Protein AF-A0A5B7GZC0-F1 (afdb_monomer_lite)

Structure (mmCIF, N/CA/C/O backbone):
data_AF-A0A5B7GZC0-F1
#
_entry.id   AF-A0A5B7GZC0-F1
#
loop_
_atom_site.group_PDB
_atom_site.id
_atom_site.type_symbol
_atom_site.label_atom_id
_atom_site.label_alt_id
_atom_site.label_comp_id
_atom_site.label_asym_id
_atom_site.label_entity_id
_atom_site.label_seq_id
_atom_site.pdbx_PDB_ins_code
_atom_site.Cartn_x
_atom_site.Cartn_y
_atom_site.Cartn_z
_atom_site.occupancy
_atom_site.B_iso_or_equiv
_atom_site.auth_seq_id
_atom_site.auth_comp_id
_atom_site.auth_asym_id
_atom_site.auth_atom_id
_atom_site.pdbx_PDB_model_num
ATOM 1 N N . MET A 1 1 ? 8.008 11.406 -9.618 1.00 42.75 1 MET A N 1
ATOM 2 C CA . MET A 1 1 ? 8.389 10.522 -10.760 1.00 42.75 1 MET A CA 1
ATOM 3 C C . MET A 1 1 ? 7.358 9.432 -11.107 1.00 42.75 1 MET A C 1
ATOM 5 O O . MET A 1 1 ? 7.372 8.983 -12.244 1.00 42.75 1 MET A O 1
ATOM 9 N N . TRP A 1 2 ? 6.430 9.025 -10.222 1.00 53.62 2 TRP A N 1
ATOM 10 C CA . TRP A 1 2 ? 5.264 8.178 -10.597 1.00 53.62 2 TRP A CA 1
ATOM 11 C C . TRP A 1 2 ? 3.928 8.904 -10.529 1.00 53.62 2 TRP A C 1
ATOM 13 O O . TRP A 1 2 ? 2.871 8.283 -10.541 1.00 53.62 2 TRP A O 1
ATOM 23 N N . GLU A 1 3 ? 3.976 10.230 -10.522 1.00 50.38 3 GLU A N 1
ATOM 24 C CA . GLU A 1 3 ? 2.807 11.083 -10.748 1.00 50.38 3 GLU A CA 1
ATOM 25 C C . GLU A 1 3 ? 2.190 10.846 -12.139 1.00 50.38 3 GLU A C 1
ATOM 27 O O . GLU A 1 3 ? 1.047 11.214 -12.371 1.00 50.38 3 GLU A O 1
ATOM 32 N N . SER A 1 4 ? 2.916 10.174 -13.045 1.00 57.16 4 SER A N 1
ATOM 33 C CA . SER A 1 4 ? 2.410 9.731 -14.351 1.00 57.16 4 SER A CA 1
ATOM 34 C C . SER A 1 4 ? 1.706 8.367 -14.317 1.00 57.16 4 SER A C 1
ATOM 36 O O . SER A 1 4 ? 1.077 7.989 -15.305 1.00 57.16 4 SER A O 1
ATOM 38 N N . VAL A 1 5 ? 1.824 7.599 -13.226 1.00 61.62 5 VAL A N 1
ATOM 39 C CA . VAL A 1 5 ? 1.086 6.341 -13.064 1.00 61.62 5 VAL A CA 1
ATOM 40 C C . VAL A 1 5 ? -0.273 6.692 -12.476 1.00 61.62 5 VAL A C 1
ATOM 42 O O . VAL A 1 5 ? -0.362 7.155 -11.339 1.00 61.62 5 VAL A O 1
ATOM 45 N N . SER A 1 6 ? -1.322 6.471 -13.270 1.00 71.75 6 SER A N 1
ATOM 46 C CA . SER A 1 6 ? -2.717 6.654 -12.861 1.00 71.75 6 SER A CA 1
ATOM 47 C C . SER A 1 6 ? -2.962 6.076 -11.464 1.00 71.75 6 SER A C 1
ATOM 49 O O . SER A 1 6 ? -2.528 4.962 -11.159 1.00 71.75 6 SER A O 1
ATOM 51 N N . ALA A 1 7 ? -3.695 6.814 -10.624 1.00 70.19 7 ALA A N 1
ATOM 52 C CA . ALA A 1 7 ? -4.111 6.343 -9.303 1.00 70.19 7 ALA A CA 1
ATOM 53 C C . ALA A 1 7 ? -4.794 4.964 -9.373 1.00 70.19 7 ALA A C 1
ATOM 55 O O . ALA A 1 7 ? -4.587 4.136 -8.490 1.00 70.19 7 ALA A O 1
ATOM 56 N N . GLY A 1 8 ? -5.514 4.682 -10.466 1.00 72.88 8 GLY A N 1
ATOM 57 C CA . GLY A 1 8 ? -6.117 3.376 -10.726 1.00 72.88 8 GLY A CA 1
ATOM 58 C C . GLY A 1 8 ? -5.086 2.261 -10.909 1.00 72.88 8 GLY A C 1
ATOM 59 O O . GLY A 1 8 ? -5.231 1.209 -10.306 1.00 72.88 8 GLY A O 1
ATOM 60 N N . ALA A 1 9 ? -4.000 2.502 -11.647 1.00 71.00 9 ALA A N 1
ATOM 61 C CA . ALA A 1 9 ? -2.937 1.508 -11.831 1.00 71.00 9 ALA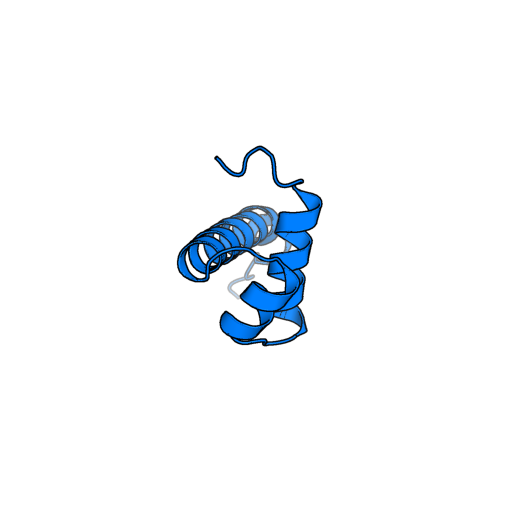 A CA 1
ATOM 62 C C . ALA A 1 9 ? -2.160 1.239 -10.528 1.00 71.00 9 ALA A C 1
ATOM 64 O O . ALA A 1 9 ? -1.706 0.121 -10.284 1.00 71.00 9 ALA A O 1
ATOM 65 N N . ARG A 1 10 ? -2.034 2.253 -9.658 1.00 72.12 10 ARG A N 1
ATOM 66 C CA . ARG A 1 10 ? -1.462 2.093 -8.310 1.00 72.12 10 ARG A CA 1
ATOM 67 C C . ARG A 1 10 ? -2.368 1.229 -7.438 1.00 72.12 10 ARG A C 1
ATOM 69 O O . ARG A 1 10 ? -1.880 0.308 -6.794 1.00 72.12 10 ARG A O 1
ATOM 76 N N . LEU A 1 11 ? -3.672 1.506 -7.458 1.00 74.69 11 LEU A N 1
ATOM 77 C CA . LEU A 1 11 ? -4.659 0.737 -6.708 1.00 74.69 11 LEU A CA 1
ATOM 78 C C . LEU A 1 11 ? -4.735 -0.709 -7.210 1.00 74.69 11 LEU A C 1
ATOM 80 O O . LEU A 1 11 ? -4.724 -1.630 -6.405 1.00 74.69 11 LEU A O 1
ATOM 84 N N . GLU A 1 12 ? -4.746 -0.914 -8.526 1.00 75.38 12 GLU A N 1
ATOM 85 C CA . GLU A 1 12 ? -4.796 -2.233 -9.159 1.00 75.38 12 GLU A CA 1
ATOM 86 C C . GLU A 1 12 ? -3.566 -3.074 -8.812 1.00 75.38 12 GLU A C 1
ATOM 88 O O . GLU A 1 12 ? -3.711 -4.237 -8.449 1.00 75.38 12 GLU A O 1
ATOM 93 N N . ALA A 1 13 ? -2.361 -2.494 -8.838 1.00 73.81 13 ALA A N 1
ATOM 94 C CA . ALA A 1 13 ? -1.142 -3.193 -8.431 1.00 73.81 13 ALA A CA 1
ATOM 95 C C . ALA A 1 13 ? -1.197 -3.644 -6.960 1.00 73.81 13 ALA A C 1
ATOM 97 O O . ALA A 1 13 ? -0.798 -4.764 -6.633 1.00 73.81 13 ALA A O 1
ATOM 98 N N . THR A 1 14 ? -1.727 -2.797 -6.080 1.00 79.44 14 THR A N 1
ATOM 99 C CA . THR A 1 14 ? -1.908 -3.110 -4.658 1.00 79.44 14 THR A CA 1
ATOM 100 C C . THR A 1 14 ? -2.994 -4.154 -4.447 1.00 79.44 14 THR A C 1
ATOM 102 O O . THR A 1 14 ? -2.804 -5.093 -3.678 1.00 79.44 14 THR A O 1
ATOM 105 N N . PHE A 1 15 ? -4.101 -4.060 -5.179 1.00 74.56 15 PHE A N 1
ATOM 106 C CA . PHE A 1 15 ? -5.174 -5.043 -5.123 1.00 74.56 15 PHE A CA 1
ATOM 107 C C . PHE A 1 15 ? -4.720 -6.394 -5.678 1.00 74.56 15 PHE A C 1
ATOM 109 O O . PHE A 1 15 ? -5.029 -7.420 -5.093 1.00 74.56 15 PHE A O 1
ATOM 116 N N . LEU A 1 16 ? -3.906 -6.416 -6.735 1.00 75.00 16 LEU A N 1
ATOM 117 C CA . LEU A 1 16 ? -3.239 -7.621 -7.234 1.00 75.00 16 LEU A CA 1
ATOM 118 C C . LEU A 1 16 ? -2.314 -8.228 -6.179 1.00 75.00 16 LEU A C 1
ATOM 120 O O . LEU A 1 16 ? -2.293 -9.445 -6.020 1.00 75.00 16 LEU A O 1
ATOM 124 N N . PHE A 1 17 ? -1.562 -7.412 -5.439 1.00 76.31 17 PHE A N 1
ATOM 125 C CA . PHE A 1 17 ? -0.723 -7.909 -4.350 1.00 76.31 17 PHE A CA 1
ATOM 126 C C . PHE A 1 17 ? -1.557 -8.530 -3.218 1.00 76.31 17 PHE A C 1
ATOM 128 O O . PHE A 1 17 ? -1.269 -9.650 -2.798 1.00 76.31 17 PHE A O 1
ATOM 135 N N . LEU A 1 18 ? -2.614 -7.842 -2.777 1.00 74.38 18 LEU A N 1
ATOM 136 C CA . LEU A 1 18 ? -3.495 -8.295 -1.696 1.00 74.38 18 LEU A CA 1
ATOM 137 C C . LEU A 1 18 ? -4.351 -9.506 -2.096 1.00 74.38 18 LEU A C 1
ATOM 139 O O . LEU A 1 18 ? -4.428 -10.476 -1.350 1.00 74.38 18 LEU A O 1
ATOM 143 N N . ALA A 1 19 ? -4.974 -9.470 -3.275 1.00 76.62 19 ALA A N 1
ATOM 144 C CA . ALA A 1 19 ? -5.897 -10.498 -3.749 1.00 76.62 19 ALA A CA 1
ATOM 145 C C . ALA A 1 19 ? -5.177 -11.736 -4.300 1.00 76.62 19 ALA A C 1
ATOM 147 O O . ALA A 1 19 ? -5.661 -12.851 -4.121 1.00 76.62 19 ALA A O 1
ATOM 148 N N . ALA A 1 20 ? -4.033 -11.567 -4.974 1.00 65.75 20 ALA A N 1
ATOM 149 C CA . ALA A 1 20 ? -3.327 -12.687 -5.598 1.00 65.75 20 ALA A CA 1
ATOM 150 C C . ALA A 1 20 ? -2.219 -13.288 -4.719 1.00 65.75 20 ALA A C 1
ATOM 152 O O . ALA A 1 20 ? -1.630 -14.292 -5.124 1.00 65.75 20 ALA A O 1
ATOM 153 N N . GLY A 1 21 ? -1.874 -12.672 -3.577 1.00 67.06 21 GLY A N 1
ATOM 154 C CA . GLY A 1 21 ? -0.780 -13.126 -2.703 1.00 67.06 21 GLY A CA 1
ATOM 155 C C . GLY A 1 21 ? 0.556 -13.280 -3.442 1.00 67.06 21 GLY A C 1
ATOM 156 O O . GLY A 1 21 ? 1.387 -14.119 -3.095 1.00 67.06 21 GLY A O 1
ATOM 157 N N . CYS A 1 22 ? 0.737 -12.542 -4.540 1.00 61.00 22 CYS A N 1
ATOM 158 C CA . CYS A 1 22 ? 1.829 -12.769 -5.472 1.00 61.00 22 CYS A CA 1
ATOM 159 C C . CYS A 1 22 ? 3.117 -12.105 -4.989 1.00 61.00 22 CYS A C 1
ATOM 161 O O . CYS A 1 22 ? 3.143 -10.931 -4.623 1.00 61.00 22 CYS A O 1
ATOM 163 N N . SER A 1 23 ? 4.226 -12.840 -5.078 1.00 68.75 23 SER A N 1
ATOM 164 C CA . SER A 1 23 ? 5.560 -12.305 -4.809 1.00 68.75 23 SER A CA 1
ATOM 165 C C . SER A 1 23 ? 5.884 -11.132 -5.743 1.00 68.75 23 SER A C 1
ATOM 167 O O . SER A 1 23 ? 5.533 -11.153 -6.927 1.00 68.75 23 SER A O 1
ATOM 169 N N . PHE A 1 24 ? 6.634 -10.145 -5.240 1.00 69.06 24 PHE A N 1
ATOM 170 C CA . PHE A 1 24 ? 7.005 -8.918 -5.962 1.00 69.06 24 PHE A CA 1
ATOM 171 C C . PHE A 1 24 ? 7.592 -9.151 -7.365 1.00 69.06 24 PHE A C 1
ATOM 173 O O . PHE A 1 24 ? 7.445 -8.312 -8.248 1.00 69.06 24 PHE A O 1
ATOM 180 N N . THR A 1 25 ? 8.223 -10.303 -7.602 1.00 68.50 25 THR A N 1
ATOM 181 C CA . THR A 1 25 ? 8.748 -10.706 -8.913 1.00 68.50 25 THR A CA 1
ATOM 182 C C . THR A 1 25 ? 7.650 -10.830 -9.973 1.00 68.50 25 THR A C 1
ATOM 184 O O . THR A 1 25 ? 7.825 -10.370 -11.096 1.00 68.50 25 THR A O 1
ATOM 187 N N . ARG A 1 26 ? 6.498 -11.416 -9.628 1.00 68.44 26 ARG A N 1
ATOM 188 C CA . ARG A 1 26 ? 5.367 -11.603 -10.553 1.00 68.44 26 ARG A CA 1
ATOM 189 C C . ARG A 1 26 ? 4.653 -10.284 -10.833 1.00 68.44 26 ARG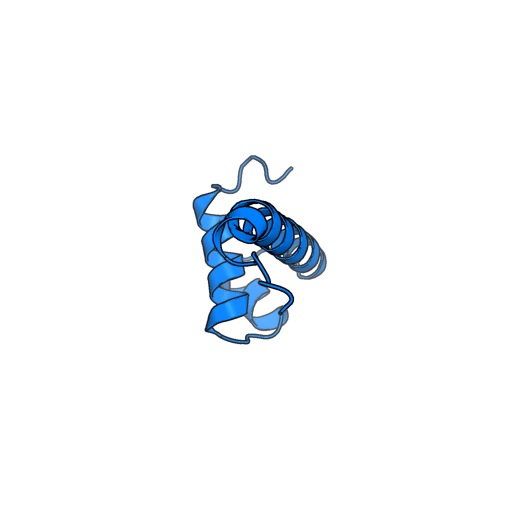 A C 1
ATOM 191 O O . ARG A 1 26 ? 4.251 -10.023 -11.963 1.00 68.44 26 ARG A O 1
ATOM 198 N N . LEU A 1 27 ? 4.591 -9.419 -9.827 1.00 70.75 27 LEU A N 1
ATOM 199 C CA . LEU A 1 27 ? 4.042 -8.076 -9.957 1.00 70.75 27 LEU A CA 1
ATOM 200 C C . LEU A 1 27 ? 4.937 -7.169 -10.820 1.00 70.75 27 LEU A C 1
ATOM 202 O O . LEU A 1 27 ? 4.428 -6.385 -11.618 1.00 70.75 27 LEU A O 1
ATOM 206 N N . GLN A 1 28 ? 6.261 -7.335 -10.739 1.00 72.44 28 GLN A N 1
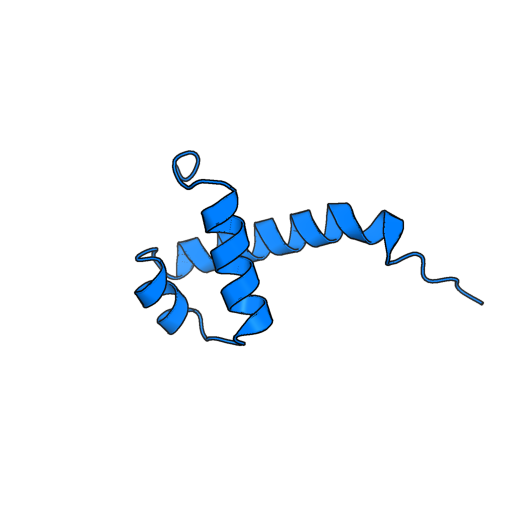ATOM 207 C CA . GLN A 1 28 ? 7.230 -6.667 -11.614 1.00 72.44 28 GLN A CA 1
ATOM 208 C C . GLN A 1 28 ? 7.026 -7.043 -13.091 1.00 72.44 28 GLN A C 1
ATOM 210 O O . GLN A 1 28 ? 7.089 -6.167 -13.949 1.00 72.44 28 GLN A O 1
ATOM 215 N N . TYR A 1 29 ? 6.730 -8.311 -13.403 1.00 71.81 29 TYR A N 1
ATOM 216 C CA . TYR A 1 29 ? 6.402 -8.718 -14.777 1.00 71.81 29 TYR A CA 1
ATOM 217 C C . TYR A 1 29 ? 5.081 -8.121 -15.272 1.00 71.81 29 TYR A C 1
ATOM 219 O O . TYR A 1 29 ? 5.000 -7.700 -16.423 1.00 71.81 29 TYR A O 1
ATOM 227 N N . HIS A 1 30 ? 4.068 -8.052 -14.406 1.00 69.94 30 HIS A N 1
ATOM 228 C CA . HIS A 1 30 ? 2.742 -7.555 -14.775 1.00 69.94 30 HIS A CA 1
ATOM 229 C C . HIS A 1 30 ? 2.717 -6.033 -14.975 1.00 69.94 30 HIS A C 1
ATOM 231 O O . HIS A 1 30 ? 2.123 -5.524 -15.919 1.00 69.94 30 HIS A O 1
ATOM 237 N N . THR A 1 31 ? 3.389 -5.297 -14.091 1.00 69.00 31 THR A N 1
ATOM 238 C CA . THR A 1 31 ? 3.375 -3.824 -14.077 1.00 69.00 31 THR A CA 1
ATOM 239 C C . THR A 1 31 ? 4.547 -3.200 -14.830 1.00 69.00 31 THR A C 1
ATOM 241 O O . THR A 1 31 ? 4.530 -2.000 -15.088 1.00 69.00 31 THR A O 1
ATOM 244 N N . ARG A 1 32 ? 5.572 -3.992 -15.182 1.00 72.50 32 ARG A N 1
ATOM 245 C CA . ARG A 1 32 ? 6.852 -3.527 -15.749 1.00 72.50 32 ARG A CA 1
ATOM 246 C C . ARG A 1 32 ? 7.589 -2.501 -14.874 1.00 72.50 32 ARG A C 1
ATOM 248 O O . ARG A 1 32 ? 8.464 -1.791 -15.362 1.00 72.50 32 ARG A O 1
ATOM 255 N N . ILE A 1 33 ? 7.272 -2.435 -13.581 1.00 70.75 33 ILE A N 1
ATOM 256 C CA . ILE A 1 33 ? 7.910 -1.543 -12.605 1.00 70.75 33 ILE A CA 1
ATOM 257 C C . ILE A 1 33 ? 8.964 -2.331 -11.821 1.00 70.75 33 ILE A C 1
ATOM 259 O O . ILE A 1 33 ? 8.783 -3.512 -11.522 1.00 70.75 33 ILE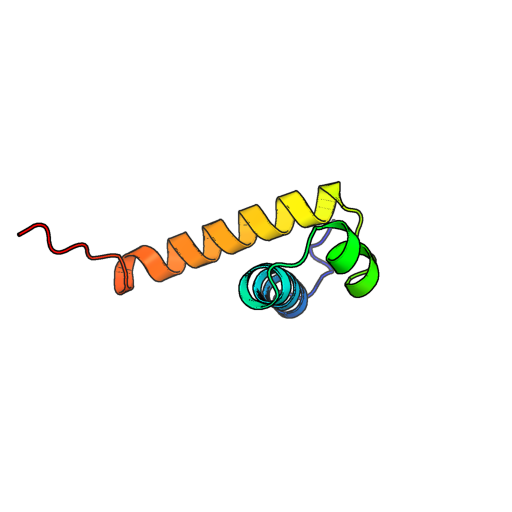 A O 1
ATOM 263 N N . SER A 1 34 ? 10.087 -1.694 -11.484 1.00 77.06 34 SER A N 1
ATOM 264 C CA . SER A 1 34 ? 11.156 -2.340 -10.717 1.00 77.06 34 SER A CA 1
ATOM 265 C C . SER A 1 34 ? 10.678 -2.773 -9.322 1.00 77.06 34 SER A C 1
ATOM 267 O O . SER A 1 34 ? 9.790 -2.172 -8.712 1.00 77.06 34 SER A O 1
ATOM 269 N N . ARG A 1 35 ? 11.278 -3.842 -8.791 1.00 73.75 35 ARG A N 1
ATOM 270 C CA . ARG A 1 35 ? 10.835 -4.476 -7.539 1.00 73.75 35 ARG A CA 1
ATOM 271 C C . ARG A 1 35 ? 10.870 -3.532 -6.334 1.00 73.75 35 ARG A C 1
ATOM 273 O O . ARG A 1 35 ? 9.924 -3.490 -5.554 1.00 73.75 35 ARG A O 1
ATOM 280 N N . THR A 1 36 ? 11.954 -2.770 -6.204 1.00 77.31 36 THR A N 1
ATOM 281 C CA . THR A 1 36 ? 12.163 -1.800 -5.117 1.00 77.31 36 THR A CA 1
ATOM 282 C C . THR A 1 36 ? 11.085 -0.729 -5.138 1.00 77.31 36 THR A C 1
ATOM 284 O O . THR A 1 36 ? 10.526 -0.359 -4.112 1.00 77.31 36 THR A O 1
ATOM 287 N N . SER A 1 37 ? 10.757 -0.283 -6.344 1.00 75.12 37 SER A N 1
ATOM 288 C CA . SER A 1 37 ? 9.750 0.722 -6.586 1.00 75.12 37 SER A CA 1
ATOM 289 C C . SER A 1 37 ? 8.357 0.233 -6.210 1.00 75.12 37 SER A C 1
ATOM 291 O O . SER A 1 37 ? 7.689 0.871 -5.405 1.00 75.12 37 SER A O 1
ATOM 293 N N . LEU A 1 38 ? 7.967 -0.947 -6.693 1.00 77.56 38 LEU A N 1
ATOM 294 C CA . LEU A 1 38 ? 6.708 -1.595 -6.324 1.00 77.56 38 LEU A CA 1
ATOM 295 C C . LEU A 1 38 ? 6.540 -1.762 -4.815 1.00 77.56 38 LEU A C 1
ATOM 297 O O . LEU A 1 38 ? 5.464 -1.481 -4.300 1.00 77.56 38 LEU A O 1
ATOM 301 N N . SER A 1 39 ? 7.592 -2.187 -4.108 1.00 79.56 39 SER A N 1
ATOM 302 C CA . SER A 1 39 ? 7.522 -2.383 -2.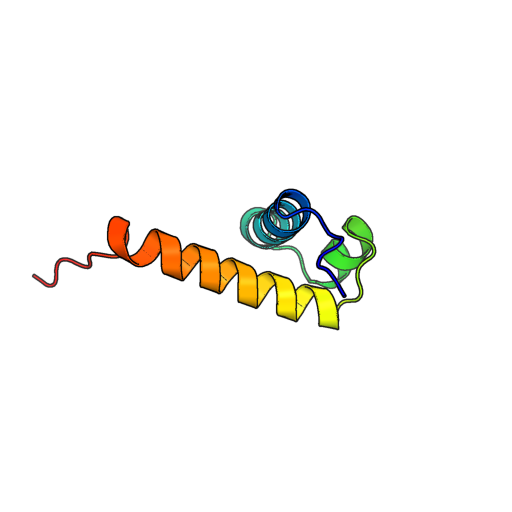657 1.00 79.56 39 SER A CA 1
ATOM 303 C C . SER A 1 39 ? 7.124 -1.100 -1.930 1.00 79.56 39 SER A C 1
ATOM 305 O O . SER A 1 39 ? 6.256 -1.142 -1.064 1.00 79.56 39 SER A O 1
ATOM 307 N N . ILE A 1 40 ? 7.715 0.035 -2.311 1.00 82.25 40 ILE A N 1
ATOM 308 C CA . ILE A 1 40 ? 7.402 1.338 -1.713 1.00 82.25 40 ILE A CA 1
ATOM 309 C C . ILE A 1 40 ? 5.959 1.746 -2.052 1.00 82.25 40 ILE A C 1
ATOM 311 O O . ILE A 1 40 ? 5.223 2.154 -1.162 1.00 82.25 40 ILE A O 1
ATOM 315 N N . ILE A 1 41 ? 5.509 1.573 -3.304 1.00 79.19 41 ILE A N 1
ATOM 316 C CA . ILE A 1 41 ? 4.137 1.942 -3.725 1.00 79.19 41 ILE A CA 1
ATOM 317 C C . ILE A 1 41 ? 3.088 1.166 -2.952 1.00 79.19 41 ILE A C 1
ATOM 319 O O . ILE A 1 41 ? 2.105 1.750 -2.502 1.00 79.19 41 ILE A O 1
ATOM 323 N N . ILE A 1 42 ? 3.257 -0.153 -2.874 1.00 79.94 42 ILE A N 1
ATOM 324 C CA . ILE A 1 42 ? 2.269 -1.045 -2.272 1.00 79.94 42 ILE A CA 1
ATOM 325 C C . ILE A 1 42 ? 2.140 -0.720 -0.791 1.00 79.94 42 ILE A C 1
ATOM 327 O O . ILE A 1 42 ? 1.027 -0.605 -0.301 1.00 79.94 42 ILE A O 1
ATOM 331 N N . LEU A 1 43 ? 3.259 -0.497 -0.096 1.00 81.75 43 LEU A N 1
ATOM 332 C CA . LEU A 1 43 ? 3.242 -0.073 1.303 1.00 81.75 43 LEU A CA 1
ATOM 333 C C . LEU A 1 43 ? 2.529 1.272 1.477 1.00 81.75 43 LEU A C 1
ATOM 335 O O . LEU A 1 43 ? 1.591 1.352 2.262 1.00 81.75 43 LEU A O 1
ATOM 339 N N . GLU A 1 44 ? 2.897 2.289 0.698 1.00 83.69 44 GLU A N 1
ATOM 340 C CA . GLU A 1 44 ? 2.279 3.623 0.758 1.00 83.69 44 GLU A CA 1
ATOM 341 C C . GLU A 1 44 ? 0.770 3.585 0.472 1.00 83.69 44 GLU A C 1
ATOM 343 O O . GLU A 1 44 ? -0.026 4.228 1.151 1.00 83.69 44 GLU A O 1
ATOM 348 N N . THR A 1 45 ? 0.349 2.808 -0.527 1.00 82.12 45 THR A N 1
ATOM 349 C CA . THR A 1 45 ? -1.071 2.675 -0.894 1.00 82.12 45 THR A CA 1
ATOM 350 C C . THR A 1 45 ? -1.850 1.836 0.107 1.00 82.12 45 THR A C 1
ATOM 352 O O . THR A 1 45 ? -2.957 2.227 0.459 1.00 82.12 45 THR A O 1
ATOM 355 N N . CYS A 1 46 ? -1.290 0.738 0.621 1.00 76.50 46 CYS A N 1
ATOM 356 C CA . CYS A 1 46 ? -1.882 -0.008 1.731 1.00 76.50 46 CYS A CA 1
ATOM 357 C C . CYS A 1 46 ? -2.054 0.887 2.960 1.00 76.50 46 CYS A C 1
ATOM 359 O O . CYS A 1 46 ? -3.100 0.843 3.598 1.00 76.50 46 CYS A O 1
ATOM 361 N N . GLN A 1 47 ? -1.061 1.723 3.268 1.00 83.31 47 GLN A N 1
ATOM 362 C CA . GLN A 1 47 ? -1.125 2.651 4.390 1.00 83.31 47 GLN A CA 1
ATOM 363 C C . GLN A 1 47 ? -2.184 3.735 4.165 1.00 83.31 47 GLN A C 1
ATOM 365 O O . GLN A 1 47 ? -2.938 4.030 5.082 1.00 83.31 47 GLN A O 1
ATOM 370 N N . ALA A 1 48 ? -2.312 4.268 2.947 1.00 83.75 48 ALA A N 1
ATOM 371 C CA . ALA A 1 48 ? -3.369 5.218 2.598 1.00 83.75 48 ALA A CA 1
ATOM 372 C C . ALA A 1 48 ? -4.775 4.593 2.656 1.00 83.75 48 ALA A C 1
ATOM 374 O O . ALA A 1 48 ? -5.705 5.221 3.155 1.00 83.75 48 ALA A O 1
ATOM 375 N N . ILE A 1 49 ? -4.935 3.350 2.184 1.00 80.19 49 ILE A N 1
ATOM 376 C CA . ILE A 1 49 ? -6.195 2.595 2.292 1.00 80.19 49 ILE A CA 1
ATOM 377 C C . ILE A 1 49 ? -6.532 2.360 3.765 1.00 80.19 49 ILE A C 1
ATOM 379 O O . ILE A 1 49 ? -7.661 2.596 4.186 1.00 80.19 49 ILE A O 1
ATOM 383 N N . TYR A 1 50 ? -5.547 1.942 4.560 1.00 81.62 50 TYR A N 1
ATOM 384 C CA . TYR A 1 50 ? -5.706 1.765 5.996 1.00 81.62 50 TYR A CA 1
ATOM 385 C C . TYR A 1 50 ? -6.092 3.080 6.677 1.00 81.62 50 TYR A C 1
ATOM 387 O O . TYR A 1 50 ? -7.017 3.099 7.475 1.00 81.62 50 TYR A O 1
ATOM 395 N N . ASP A 1 51 ? -5.444 4.195 6.342 1.00 82.31 51 ASP A N 1
ATOM 396 C CA . ASP A 1 51 ? -5.750 5.505 6.920 1.00 82.31 51 ASP A CA 1
ATOM 397 C C . ASP A 1 51 ? -7.163 5.993 6.571 1.00 82.31 51 ASP A C 1
ATOM 399 O O . ASP A 1 51 ? -7.870 6.499 7.440 1.00 82.31 51 ASP A O 1
ATOM 403 N N . ALA A 1 52 ? -7.603 5.759 5.333 1.00 81.31 52 ALA A N 1
ATOM 404 C CA . ALA A 1 52 ? -8.945 6.105 4.877 1.00 81.31 52 ALA A CA 1
ATOM 405 C C . ALA A 1 52 ? -10.033 5.214 5.496 1.00 81.31 52 ALA A C 1
ATOM 407 O O . ALA A 1 52 ? -11.152 5.671 5.716 1.00 81.31 52 ALA A O 1
ATOM 408 N N . GLN A 1 53 ? -9.723 3.942 5.762 1.00 71.38 53 GLN A N 1
ATOM 409 C CA . GLN A 1 53 ? -10.718 2.948 6.161 1.00 71.38 53 GLN A CA 1
ATOM 410 C C . GLN A 1 53 ? -10.693 2.598 7.659 1.00 71.38 53 GLN A C 1
ATOM 412 O O . GLN A 1 53 ? -11.680 2.070 8.175 1.00 71.38 53 GLN A O 1
ATOM 417 N N . LYS A 1 54 ? -9.621 2.937 8.392 1.00 71.75 54 LYS A N 1
ATOM 418 C CA . LYS A 1 54 ? -9.505 2.712 9.846 1.00 71.75 54 LYS A CA 1
ATOM 419 C C . LYS A 1 54 ? -10.610 3.413 10.637 1.00 71.75 54 LYS A C 1
ATOM 421 O O . LYS A 1 54 ? -11.080 2.862 11.626 1.00 71.75 54 LYS A O 1
ATOM 426 N N . ASP A 1 55 ? -11.034 4.600 10.205 1.00 69.56 55 ASP A N 1
ATOM 427 C CA . ASP A 1 55 ? -12.036 5.394 10.925 1.00 69.56 55 ASP A CA 1
ATOM 428 C C . ASP A 1 55 ? -13.433 4.754 10.860 1.00 69.56 55 ASP A C 1
ATOM 430 O O . ASP A 1 55 ? -14.213 4.786 11.818 1.00 69.56 55 ASP A O 1
ATOM 434 N N . ASP A 1 56 ? -13.725 4.102 9.736 1.00 68.50 56 ASP A N 1
ATOM 435 C CA . ASP A 1 56 ? -15.033 3.519 9.463 1.00 68.50 56 ASP A CA 1
ATOM 436 C C . ASP A 1 56 ? -15.108 2.041 9.898 1.00 68.50 56 ASP A C 1
ATOM 438 O O . ASP A 1 56 ? -16.081 1.636 10.533 1.00 68.50 56 ASP A O 1
ATOM 442 N N . TYR A 1 57 ? -14.043 1.255 9.679 1.00 65.75 57 TYR A N 1
ATOM 443 C CA . TYR A 1 57 ? -14.045 -0.204 9.898 1.00 65.75 57 TYR A CA 1
ATOM 444 C C . TYR A 1 57 ? -13.197 -0.683 11.085 1.00 65.75 57 TYR A C 1
ATOM 446 O O . TYR A 1 57 ? -13.424 -1.788 11.574 1.00 65.75 57 TYR A O 1
ATOM 454 N N . MET A 1 58 ? -12.243 0.112 11.588 1.00 61.31 58 MET A N 1
ATOM 455 C CA . MET A 1 58 ? -11.427 -0.244 12.766 1.00 61.31 58 MET A CA 1
ATOM 456 C C . MET A 1 58 ? -11.861 0.480 14.039 1.00 61.31 58 MET A C 1
ATOM 458 O O . MET A 1 58 ? -11.069 0.638 14.970 1.00 61.31 58 MET A O 1
ATOM 462 N N . LYS A 1 59 ? -13.149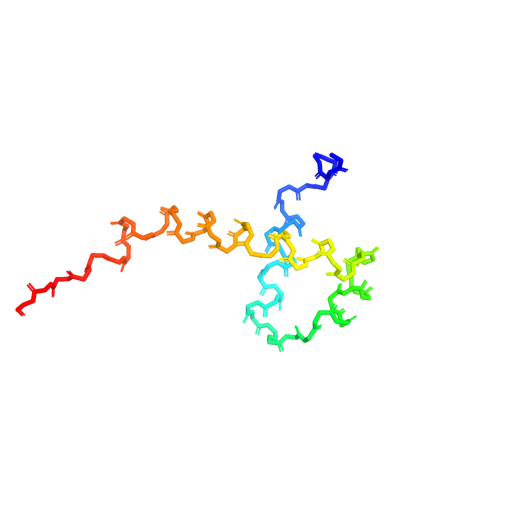 0.832 14.142 1.00 59.06 59 LYS A N 1
ATOM 463 C CA . LYS A 1 59 ? -13.799 1.053 15.439 1.00 59.06 59 LYS A CA 1
ATOM 464 C C . LYS A 1 59 ? -13.832 -0.276 16.193 1.00 59.06 59 LYS A C 1
ATOM 466 O O . LYS A 1 59 ? -14.856 -0.950 16.265 1.00 59.06 59 LYS A O 1
ATOM 471 N N . VAL A 1 60 ? -12.688 -0.674 16.747 1.00 58.81 60 VAL A N 1
ATOM 472 C CA . VAL A 1 60 ? -12.624 -1.722 17.757 1.00 58.81 60 VAL A CA 1
ATOM 473 C C . VAL A 1 60 ? -13.416 -1.180 18.933 1.00 58.81 60 VAL A C 1
ATOM 475 O O . VAL A 1 60 ? -12.945 -0.336 19.695 1.00 58.81 60 VAL A O 1
ATOM 478 N N . ARG A 1 61 ? -14.667 -1.623 19.040 1.00 48.84 61 ARG A N 1
ATOM 479 C CA . ARG A 1 61 ? -15.460 -1.481 20.251 1.00 48.84 61 ARG A CA 1
ATOM 480 C C . ARG A 1 61 ? -14.734 -2.309 21.307 1.00 48.84 61 ARG A C 1
ATOM 482 O O . ARG A 1 61 ? -14.947 -3.513 21.394 1.00 48.84 61 ARG A O 1
ATOM 489 N N . VAL A 1 62 ? -13.810 -1.675 22.025 1.00 50.72 62 VAL A N 1
ATOM 490 C CA . VAL A 1 62 ? -13.251 -2.217 23.261 1.00 50.72 62 VAL A CA 1
ATOM 491 C C . VAL A 1 62 ? -14.442 -2.357 24.204 1.00 50.72 62 VAL A C 1
ATOM 493 O O . VAL A 1 62 ? -15.012 -1.357 24.642 1.00 50.72 62 VAL A O 1
ATOM 496 N N . VAL A 1 63 ? -14.896 -3.599 24.362 1.00 40.25 63 VAL A N 1
ATOM 497 C CA . VAL A 1 63 ? -15.827 -4.029 25.410 1.00 40.25 63 VAL A CA 1
ATOM 498 C C . VAL A 1 63 ? -15.008 -4.352 26.644 1.00 40.25 63 VAL A C 1
ATOM 500 O O . VAL A 1 63 ? -13.947 -4.994 26.467 1.00 40.25 63 VAL A O 1
#

Secondary structure (DSSP, 8-state):
--TTS-HHHHHHHHHHHHHH---HHHHHHHH---HHHHHHHHHHHHHHHHHHHHHHH------

Foldseek 3Di:
DCVVPPPVNLVVLLCCCVVVVDDLVVSCVVSVDDSVVSVVSNVVVVVVVCVVCCVPPVPPPPD

Radius of gyration: 13.71 Å; chains: 1; bounding box: 28×24×41 Å

pLDDT: mean 70.69, std 9.86, range [40.25, 83.75]

Organism: Portunus trituberculatus (NCBI:txid210409)

Sequence (63 aa):
MWESVSAGARLEATFLFLAAGCSFTRLQYHTRISRTSLSIIILETCQAIYDAQKDDYMKVRVV